Protein AF-A0A843LL62-F1 (afdb_monomer_lite)

pLDDT: mean 78.6, std 20.77, range [36.19, 97.06]

Secondary structure (DSSP, 8-state):
-------GGGGTT-----SSEEHHHHHHTT--GGGHHHHT--EETT-----HHHHHHHHHHHHHHHHHHHHHHHHHT---SSSSS---------

Radius of gyration: 26.96 Å; chains: 1; bounding box: 49×56×91 Å

Structure (mmCIF, N/CA/C/O backbone):
data_AF-A0A843LL62-F1
#
_entry.id   AF-A0A843LL62-F1
#
loop_
_atom_site.group_PDB
_atom_site.id
_atom_site.type_symbol
_atom_site.label_atom_id
_atom_site.label_alt_id
_atom_site.label_comp_id
_atom_site.label_asym_id
_atom_site.label_entity_id
_atom_site.labe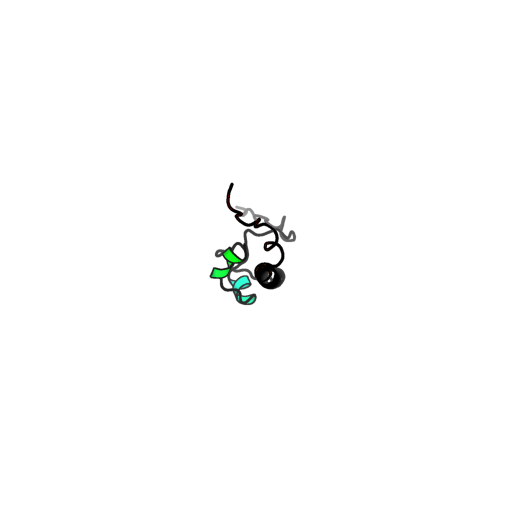l_seq_id
_atom_site.pdbx_PDB_ins_code
_atom_site.Cartn_x
_atom_site.Cartn_y
_atom_site.Cartn_z
_atom_site.occupancy
_atom_site.B_iso_or_equiv
_atom_site.auth_seq_id
_atom_site.auth_comp_id
_atom_site.auth_asym_id
_atom_site.auth_atom_id
_atom_site.pdbx_PDB_model_num
ATOM 1 N N . MET A 1 1 ? 19.109 -2.496 -45.026 1.00 50.94 1 MET A N 1
ATOM 2 C CA . MET A 1 1 ? 18.378 -1.624 -44.081 1.00 50.94 1 MET A CA 1
ATOM 3 C C . MET A 1 1 ? 18.712 -2.114 -42.681 1.00 50.94 1 MET A C 1
ATOM 5 O O . MET A 1 1 ? 18.332 -3.226 -42.347 1.00 50.94 1 MET A O 1
ATOM 9 N N . ASN A 1 2 ? 19.511 -1.366 -41.916 1.00 50.44 2 ASN A N 1
ATOM 10 C CA . ASN A 1 2 ? 19.952 -1.800 -40.586 1.00 50.44 2 ASN A CA 1
ATOM 11 C C . ASN A 1 2 ? 18.915 -1.356 -39.545 1.00 50.44 2 ASN A C 1
ATOM 13 O O . ASN A 1 2 ? 18.628 -0.155 -39.483 1.00 50.44 2 ASN A O 1
ATOM 17 N N . PRO A 1 3 ? 18.338 -2.262 -38.736 1.00 68.06 3 PRO A N 1
ATOM 18 C CA . PRO A 1 3 ? 17.436 -1.849 -37.673 1.00 68.06 3 PRO A CA 1
ATOM 19 C C . PRO A 1 3 ? 18.223 -1.029 -36.642 1.00 68.06 3 PRO A C 1
ATOM 21 O O . PRO A 1 3 ? 19.259 -1.466 -36.142 1.00 68.06 3 PRO A O 1
ATOM 24 N N . LYS A 1 4 ? 17.741 0.178 -36.320 1.00 61.31 4 LYS A N 1
ATOM 25 C CA . LYS A 1 4 ? 18.243 0.957 -35.179 1.00 61.31 4 LYS A CA 1
ATOM 26 C C . LYS A 1 4 ? 17.917 0.173 -33.908 1.00 61.31 4 LYS A C 1
ATOM 28 O O . LYS A 1 4 ? 16.788 0.218 -33.429 1.00 61.31 4 LYS A O 1
ATOM 33 N N . ILE A 1 5 ? 18.893 -0.556 -33.373 1.00 61.16 5 ILE A N 1
ATOM 34 C CA . ILE A 1 5 ? 18.789 -1.177 -32.052 1.00 61.16 5 ILE A CA 1
ATOM 35 C C . ILE A 1 5 ? 18.742 -0.028 -31.044 1.00 61.16 5 ILE A C 1
ATOM 37 O O . ILE A 1 5 ? 19.744 0.638 -30.786 1.00 61.16 5 ILE A O 1
ATOM 41 N N . LEU A 1 6 ? 17.548 0.259 -30.531 1.00 58.94 6 LEU A N 1
ATOM 42 C CA . LEU A 1 6 ? 17.310 1.303 -29.545 1.00 58.94 6 LEU A CA 1
ATOM 43 C C . LEU A 1 6 ? 17.858 0.810 -28.196 1.00 58.94 6 LEU A C 1
ATOM 45 O O . LEU A 1 6 ? 17.178 0.139 -27.424 1.00 58.94 6 LEU A O 1
ATOM 49 N N . THR A 1 7 ? 19.141 1.062 -27.948 1.00 56.53 7 THR A N 1
ATOM 50 C CA . THR A 1 7 ? 19.865 0.618 -26.751 1.00 56.53 7 THR A CA 1
ATOM 51 C C . THR A 1 7 ? 19.414 1.407 -25.518 1.00 56.53 7 THR A C 1
ATOM 53 O O . THR A 1 7 ? 20.062 2.344 -25.060 1.00 56.53 7 THR A O 1
ATOM 56 N N . HIS A 1 8 ? 18.296 0.997 -24.917 1.00 60.16 8 HIS A N 1
ATOM 57 C CA . HIS A 1 8 ? 17.787 1.540 -23.650 1.00 60.16 8 HIS A CA 1
ATOM 58 C C . HIS A 1 8 ? 18.558 1.060 -22.399 1.00 60.16 8 HIS A C 1
ATOM 60 O O . HIS A 1 8 ? 18.069 1.187 -21.279 1.00 60.16 8 HIS A O 1
ATOM 66 N N . PHE A 1 9 ? 19.786 0.551 -22.544 1.00 60.88 9 PHE A N 1
ATOM 67 C CA . PHE A 1 9 ? 20.582 0.006 -21.434 1.00 60.88 9 PHE A CA 1
ATOM 68 C C . PHE A 1 9 ? 21.173 1.062 -20.489 1.00 60.88 9 PHE A C 1
ATOM 70 O O . PHE A 1 9 ? 21.702 0.708 -19.439 1.00 60.88 9 PHE A O 1
ATOM 77 N N . LYS A 1 10 ? 21.071 2.360 -20.813 1.00 65.56 10 LYS A N 1
ATOM 78 C CA . LYS A 1 10 ? 21.724 3.439 -20.045 1.00 65.56 10 LYS A CA 1
ATOM 79 C C . LYS A 1 10 ? 21.300 3.536 -18.572 1.00 65.56 10 LYS A C 1
ATOM 81 O O . LYS A 1 10 ? 22.042 4.117 -17.795 1.00 65.56 10 LYS A O 1
ATOM 86 N N . ASN A 1 11 ? 20.152 2.971 -18.184 1.00 66.75 11 ASN A N 1
ATOM 87 C CA . ASN A 1 11 ? 19.620 3.065 -16.818 1.00 66.75 11 ASN A CA 1
ATOM 88 C C . ASN A 1 11 ? 19.197 1.714 -16.221 1.00 66.75 11 ASN A C 1
ATOM 90 O O . ASN A 1 11 ? 18.419 1.697 -15.272 1.00 66.75 11 ASN A O 1
ATOM 94 N N . LEU A 1 12 ? 19.673 0.588 -16.761 1.00 72.75 12 LEU A N 1
ATOM 95 C CA . LEU A 1 12 ? 19.206 -0.734 -16.326 1.00 72.75 12 LEU A CA 1
ATOM 96 C C . LEU A 1 12 ? 19.499 -1.015 -14.840 1.00 72.75 12 LEU A C 1
ATOM 98 O O . LEU A 1 12 ? 18.717 -1.681 -14.173 1.00 72.75 12 LEU A O 1
ATOM 102 N N . THR A 1 13 ? 20.597 -0.472 -14.315 1.00 75.88 13 THR A N 1
ATOM 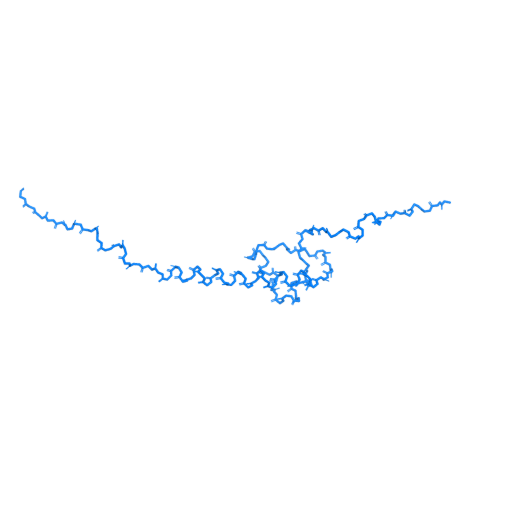103 C CA . THR A 1 13 ? 21.047 -0.673 -12.929 1.00 75.88 13 THR A CA 1
ATOM 104 C C . THR A 1 13 ? 20.615 0.434 -11.969 1.00 75.88 13 THR A C 1
ATOM 106 O O . THR A 1 13 ? 20.820 0.312 -10.763 1.00 75.88 13 THR A O 1
ATOM 109 N N . LYS A 1 14 ? 20.032 1.532 -12.468 1.00 82.31 14 LYS A N 1
ATOM 110 C CA . LYS A 1 14 ? 19.671 2.679 -11.632 1.00 82.31 14 LYS A CA 1
ATOM 111 C C . LYS A 1 14 ? 18.258 2.508 -11.081 1.00 82.31 14 LYS A C 1
ATOM 113 O O . LYS A 1 14 ? 17.279 2.688 -11.805 1.00 82.31 14 LYS A O 1
ATOM 118 N N . GLU A 1 15 ? 18.156 2.221 -9.786 1.00 81.00 15 GLU A N 1
ATOM 119 C CA . GLU A 1 15 ? 16.878 2.263 -9.074 1.00 81.00 15 GLU A CA 1
ATOM 120 C C . GLU A 1 15 ? 16.357 3.715 -9.037 1.00 81.00 15 GLU A C 1
ATOM 122 O O . GLU A 1 15 ? 17.098 4.666 -8.774 1.00 81.00 15 GLU A O 1
ATOM 127 N N . ARG A 1 16 ? 15.071 3.900 -9.350 1.00 82.94 16 ARG A N 1
ATOM 128 C CA . ARG A 1 16 ? 14.380 5.195 -9.297 1.00 82.94 16 ARG A CA 1
ATOM 129 C C . ARG A 1 16 ? 13.053 5.036 -8.582 1.00 82.94 16 ARG A C 1
ATOM 131 O O . ARG A 1 16 ? 12.415 3.990 -8.697 1.00 82.94 16 ARG A O 1
ATOM 138 N N . ASN A 1 17 ? 12.597 6.107 -7.944 1.00 84.12 17 ASN A N 1
ATOM 139 C CA . ASN A 1 17 ? 11.264 6.128 -7.362 1.00 84.12 17 ASN A CA 1
ATOM 140 C C . ASN A 1 17 ? 10.230 6.002 -8.491 1.00 84.12 17 ASN A C 1
ATOM 142 O O . ASN A 1 17 ? 10.248 6.759 -9.469 1.00 84.12 17 ASN A O 1
ATOM 146 N N . SER A 1 18 ? 9.367 4.993 -8.385 1.00 82.44 18 SER A N 1
ATOM 147 C CA . SER A 1 18 ? 8.243 4.796 -9.296 1.00 82.44 18 SER A CA 1
ATOM 148 C C . SER A 1 18 ? 7.109 5.777 -8.982 1.00 82.44 18 SER A C 1
ATOM 150 O O . SER A 1 18 ? 7.117 6.463 -7.961 1.00 82.44 18 SER A O 1
ATOM 152 N N . ARG A 1 19 ? 6.107 5.838 -9.870 1.00 89.81 19 ARG A N 1
ATOM 153 C CA . ARG A 1 19 ? 4.871 6.605 -9.643 1.00 89.81 19 ARG A CA 1
ATOM 154 C C . ARG A 1 19 ? 4.119 6.116 -8.399 1.00 89.81 19 ARG A C 1
ATOM 156 O O . ARG A 1 19 ? 3.572 6.929 -7.663 1.00 89.81 19 ARG A O 1
ATOM 163 N N . GLY A 1 20 ? 4.059 4.801 -8.203 1.00 93.50 20 GLY A N 1
ATOM 164 C CA . GLY A 1 20 ? 3.336 4.166 -7.106 1.00 93.50 20 GLY A CA 1
ATOM 165 C C . GLY A 1 20 ? 3.629 2.671 -6.997 1.00 93.50 20 GLY A C 1
ATOM 166 O O . GLY A 1 20 ? 4.487 2.140 -7.713 1.00 93.50 20 GLY A O 1
ATOM 167 N N . PHE A 1 21 ? 2.903 2.017 -6.091 1.00 95.56 21 PHE A N 1
ATOM 168 C CA . PHE A 1 21 ? 2.979 0.580 -5.815 1.00 95.56 21 PHE A CA 1
ATOM 169 C C . PHE A 1 21 ? 2.042 -0.209 -6.736 1.00 95.56 21 PHE A C 1
ATOM 171 O O . PHE A 1 21 ? 1.003 0.305 -7.138 1.00 95.56 21 PHE A O 1
ATOM 178 N N . SER A 1 22 ? 2.395 -1.446 -7.088 1.00 95.62 22 SER A N 1
ATOM 179 C CA . SER A 1 22 ? 1.581 -2.274 -7.991 1.00 95.62 22 SER A CA 1
ATOM 180 C C . SER A 1 22 ? 0.422 -2.964 -7.270 1.00 95.62 22 SER A C 1
ATOM 182 O O . SER A 1 22 ? 0.428 -3.130 -6.048 1.00 95.62 22 SER A O 1
ATOM 184 N N . LEU A 1 23 ? -0.566 -3.435 -8.039 1.00 95.94 23 LEU A N 1
ATOM 185 C CA . LEU A 1 23 ? -1.656 -4.267 -7.511 1.00 95.94 23 LEU A CA 1
ATOM 186 C C . LEU A 1 23 ? -1.132 -5.549 -6.841 1.00 95.94 23 LEU A C 1
ATOM 188 O O . LEU A 1 23 ? -1.653 -5.960 -5.802 1.00 95.94 23 LEU A O 1
ATOM 192 N N . GLY A 1 24 ? -0.084 -6.159 -7.406 1.00 96.00 24 GLY A N 1
ATOM 193 C CA . GLY A 1 24 ? 0.553 -7.351 -6.846 1.00 96.00 24 GLY A CA 1
ATOM 194 C C . GLY A 1 24 ? 1.232 -7.083 -5.501 1.00 96.00 24 GLY A C 1
ATOM 195 O O . GLY A 1 24 ? 1.030 -7.840 -4.555 1.00 96.00 24 GLY A O 1
ATOM 196 N N . GLU A 1 25 ? 1.936 -5.955 -5.367 1.00 96.62 25 GLU A N 1
ATOM 197 C CA . GLU A 1 25 ? 2.574 -5.562 -4.102 1.00 96.62 25 GLU A CA 1
ATOM 198 C C . GLU A 1 25 ? 1.543 -5.350 -2.980 1.00 96.62 25 GLU A C 1
ATOM 200 O O . GLU A 1 25 ? 1.749 -5.802 -1.853 1.00 96.62 25 GLU A O 1
ATOM 205 N N . PHE A 1 26 ? 0.399 -4.726 -3.284 1.00 96.12 26 PHE A N 1
ATOM 206 C CA . PHE A 1 26 ?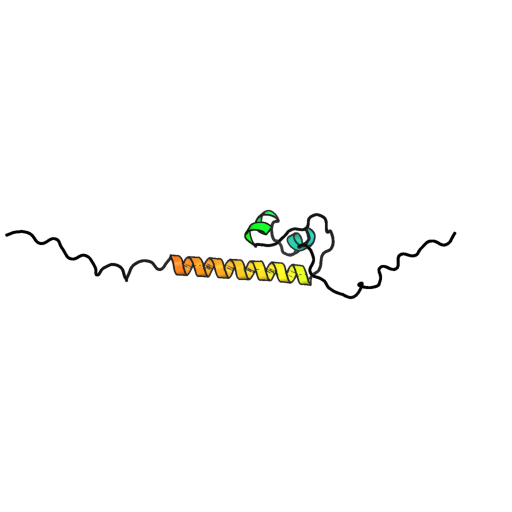 -0.711 -4.591 -2.330 1.00 96.12 26 PHE A CA 1
ATOM 207 C C . PHE A 1 26 ? -1.276 -5.951 -1.900 1.00 96.12 26 PHE A C 1
ATOM 209 O O . PHE A 1 26 ? -1.535 -6.176 -0.713 1.00 96.12 26 PHE A O 1
ATOM 216 N N . LYS A 1 27 ? -1.426 -6.878 -2.854 1.00 95.69 27 LYS A N 1
ATOM 217 C CA . LYS A 1 27 ? -1.924 -8.234 -2.599 1.00 95.69 27 LYS A CA 1
ATOM 218 C C . LYS A 1 27 ? -0.984 -9.015 -1.677 1.00 95.69 27 LYS A C 1
ATOM 220 O O . LYS A 1 27 ? -1.448 -9.602 -0.700 1.00 95.69 27 LYS A O 1
ATOM 225 N N . GLU A 1 28 ? 0.324 -8.971 -1.922 1.00 96.75 28 GLU A N 1
ATOM 226 C CA . GLU A 1 28 ? 1.329 -9.630 -1.073 1.00 96.75 28 GLU A CA 1
ATOM 227 C C . GLU A 1 28 ? 1.477 -8.980 0.306 1.00 96.75 28 GLU A C 1
ATOM 229 O O . GLU A 1 28 ? 1.689 -9.662 1.316 1.00 96.75 28 GLU A O 1
ATOM 234 N N . ALA A 1 29 ? 1.310 -7.658 0.382 1.00 95.62 29 ALA A N 1
ATOM 235 C CA . ALA A 1 29 ? 1.262 -6.935 1.647 1.00 95.62 29 ALA A CA 1
ATOM 236 C C . ALA A 1 29 ? -0.023 -7.214 2.451 1.00 95.62 29 ALA A C 1
ATOM 238 O O . ALA A 1 29 ? -0.098 -6.824 3.617 1.00 95.62 29 ALA A O 1
ATOM 239 N N . LYS A 1 30 ? -1.009 -7.912 1.864 1.00 95.81 30 LYS A N 1
ATOM 240 C CA . LYS A 1 30 ? -2.351 -8.146 2.425 1.00 95.81 30 LYS A CA 1
ATOM 241 C C . LYS A 1 30 ? -3.076 -6.836 2.762 1.00 95.81 30 LYS A C 1
ATOM 243 O O . LYS A 1 30 ? -3.795 -6.754 3.758 1.00 95.81 30 LYS A O 1
ATOM 248 N N . ILE A 1 31 ? -2.880 -5.810 1.933 1.00 94.06 31 ILE A N 1
ATOM 249 C CA . ILE A 1 31 ? -3.525 -4.502 2.070 1.00 94.06 31 ILE A CA 1
ATOM 250 C C . ILE A 1 31 ? -4.609 -4.391 0.991 1.00 94.06 31 ILE A C 1
ATOM 252 O O . ILE A 1 31 ? -4.299 -4.531 -0.194 1.00 94.06 31 ILE A O 1
ATOM 256 N N . PRO A 1 32 ? -5.878 -4.128 1.348 1.00 95.25 32 PRO A N 1
ATOM 257 C CA . PRO A 1 32 ? -6.911 -3.880 0.353 1.00 95.25 32 PRO A CA 1
ATOM 258 C C . PRO A 1 32 ? -6.639 -2.557 -0.374 1.00 95.25 32 PRO A C 1
ATOM 260 O O . PRO A 1 32 ? -6.266 -1.556 0.239 1.00 95.25 32 PRO A O 1
ATOM 263 N N . THR A 1 33 ? -6.879 -2.525 -1.682 1.00 93.31 33 THR A N 1
ATOM 264 C CA . THR A 1 33 ? -6.638 -1.343 -2.530 1.00 93.31 33 THR A CA 1
ATOM 265 C C . THR A 1 33 ? -7.437 -0.117 -2.088 1.00 93.31 33 THR A C 1
ATOM 267 O O . THR A 1 33 ? -6.963 1.008 -2.226 1.00 93.31 33 THR A O 1
ATOM 270 N N . SER A 1 34 ? -8.606 -0.315 -1.474 1.00 93.94 34 SER A N 1
ATOM 271 C CA . SER A 1 34 ? -9.419 0.759 -0.891 1.00 93.94 34 SER A CA 1
ATOM 272 C C . SER A 1 34 ? -8.694 1.545 0.208 1.00 93.94 34 SER A C 1
ATOM 274 O O . SER A 1 34 ? -8.975 2.726 0.400 1.00 93.94 34 SER A O 1
ATOM 276 N N . GLN A 1 35 ? -7.733 0.928 0.904 1.00 93.75 35 GLN A N 1
ATOM 277 C CA . GLN A 1 35 ? -6.947 1.586 1.949 1.00 93.75 35 GLN A CA 1
ATOM 278 C C . GLN A 1 35 ? -5.768 2.398 1.404 1.00 93.75 35 GLN A C 1
ATOM 280 O O . GLN A 1 35 ? -5.159 3.132 2.178 1.00 93.75 35 GLN A O 1
ATOM 285 N N . ALA A 1 36 ? -5.453 2.320 0.106 1.00 94.44 36 ALA A N 1
ATOM 286 C CA . ALA A 1 36 ? -4.308 3.018 -0.484 1.00 94.44 36 ALA A CA 1
ATOM 287 C C . ALA A 1 36 ? -4.336 4.527 -0.180 1.00 94.44 36 ALA A C 1
ATOM 289 O O . ALA A 1 36 ? -3.394 5.066 0.400 1.00 94.44 36 ALA A O 1
ATOM 290 N N . ASN A 1 37 ? -5.474 5.178 -0.447 1.00 93.31 37 ASN A N 1
ATOM 291 C CA . ASN A 1 37 ? -5.655 6.608 -0.192 1.00 93.31 37 ASN A CA 1
ATOM 292 C C . ASN A 1 37 ? -5.576 6.946 1.304 1.00 93.31 37 ASN A C 1
ATOM 294 O O . ASN A 1 37 ? -4.962 7.939 1.681 1.00 93.31 37 ASN A O 1
ATOM 298 N N . SER A 1 38 ? -6.143 6.104 2.175 1.00 92.06 38 SER A N 1
ATOM 299 C CA . SER A 1 38 ? -6.083 6.302 3.631 1.00 92.06 38 SER A CA 1
ATOM 300 C C . SER A 1 38 ? -4.673 6.140 4.204 1.00 92.06 38 SER A C 1
ATOM 302 O O . SER A 1 38 ? -4.357 6.728 5.237 1.00 92.06 38 SER A O 1
ATOM 304 N N . LEU A 1 39 ? -3.834 5.331 3.555 1.00 93.19 39 LEU A N 1
ATOM 305 C CA . LEU A 1 39 ? -2.422 5.166 3.897 1.00 93.19 39 LEU A CA 1
ATOM 306 C C . LEU A 1 39 ? -1.536 6.252 3.266 1.00 93.19 39 LEU A C 1
ATOM 308 O O . LEU A 1 39 ? -0.358 6.321 3.601 1.00 93.19 39 LEU A O 1
ATOM 312 N N . GLY A 1 40 ? -2.087 7.098 2.386 1.00 93.38 40 GLY A N 1
ATOM 313 C CA . GLY A 1 40 ? -1.333 8.117 1.653 1.00 93.38 40 GLY A CA 1
ATOM 314 C C . GLY A 1 40 ? -0.432 7.534 0.562 1.00 93.38 40 GLY A C 1
ATOM 315 O O . GLY A 1 40 ? 0.580 8.134 0.212 1.00 93.38 40 GLY A O 1
ATOM 316 N N . VAL A 1 41 ? -0.770 6.349 0.048 1.00 94.38 41 VAL A N 1
ATOM 317 C CA . VAL A 1 41 ? 0.043 5.610 -0.919 1.00 94.38 41 VAL A CA 1
ATOM 318 C C . VAL A 1 41 ? -0.633 5.608 -2.288 1.00 94.38 41 VAL A C 1
ATOM 320 O O . VAL A 1 41 ? -1.818 5.302 -2.404 1.00 94.38 41 VAL A O 1
ATOM 323 N N . ILE A 1 42 ? 0.133 5.906 -3.341 1.00 95.12 42 ILE A N 1
ATOM 324 C CA . ILE A 1 42 ? -0.357 5.868 -4.723 1.00 95.12 42 ILE A CA 1
ATOM 325 C C . ILE A 1 42 ? -0.352 4.422 -5.225 1.00 95.12 42 ILE A 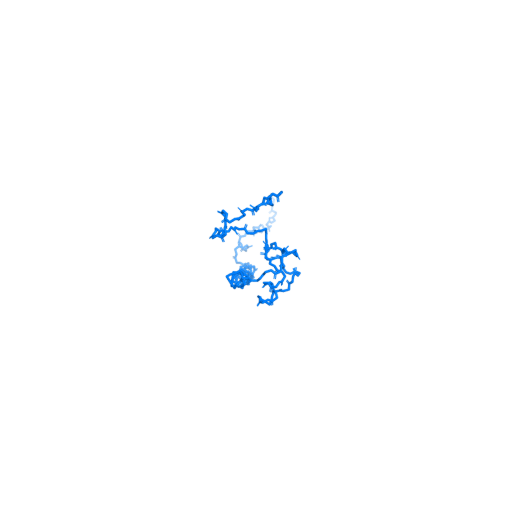C 1
ATOM 327 O O . ILE A 1 42 ? 0.690 3.762 -5.245 1.00 95.12 42 ILE A O 1
ATOM 331 N N . LEU A 1 43 ? -1.516 3.957 -5.677 1.00 95.00 43 LEU A N 1
ATOM 332 C CA . LEU A 1 43 ? -1.669 2.699 -6.400 1.00 95.00 43 LEU A CA 1
ATOM 333 C C . LEU A 1 43 ? -1.447 2.927 -7.902 1.00 95.00 43 LEU A C 1
ATOM 335 O O . LEU A 1 43 ? -2.109 3.760 -8.521 1.00 95.00 43 LEU A O 1
ATOM 339 N N . ASP A 1 44 ? -0.528 2.170 -8.490 1.00 94.56 44 ASP A N 1
ATOM 340 C CA . ASP A 1 44 ? -0.249 2.140 -9.922 1.00 94.56 44 ASP A CA 1
ATOM 341 C C . ASP A 1 44 ? -0.841 0.867 -10.537 1.00 94.56 44 ASP A C 1
ATOM 343 O O . ASP A 1 44 ? -0.265 -0.220 -10.465 1.00 94.56 44 ASP A O 1
ATOM 347 N N . THR A 1 45 ? -2.027 1.004 -11.131 1.00 93.31 45 THR A N 1
ATOM 348 C CA . THR A 1 45 ? -2.787 -0.113 -11.712 1.00 93.31 45 THR A CA 1
ATOM 349 C C . THR A 1 45 ? -2.228 -0.617 -13.036 1.00 93.31 45 THR A C 1
ATOM 351 O O . THR A 1 45 ? -2.638 -1.678 -13.487 1.00 93.31 45 THR A O 1
ATOM 354 N N . LYS A 1 46 ? -1.316 0.128 -13.672 1.00 93.44 46 LYS A N 1
ATOM 355 C CA . LYS A 1 46 ? -0.722 -0.252 -14.963 1.00 93.44 46 LYS A CA 1
ATOM 356 C C . LYS A 1 46 ? 0.517 -1.132 -14.808 1.00 93.44 46 LYS A C 1
ATOM 358 O O . LYS A 1 46 ? 1.067 -1.582 -15.808 1.00 93.44 46 LYS A O 1
ATOM 363 N N . ARG A 1 47 ? 1.012 -1.298 -13.579 1.00 91.12 47 ARG A N 1
ATOM 364 C CA . ARG A 1 47 ? 2.253 -2.009 -13.285 1.00 91.12 47 ARG A CA 1
ATOM 365 C C . ARG A 1 47 ? 1.948 -3.395 -12.736 1.00 91.12 47 ARG A C 1
ATOM 367 O O . ARG A 1 47 ? 1.324 -3.508 -11.687 1.00 91.12 47 ARG A O 1
ATOM 374 N N . ASP A 1 48 ? 2.503 -4.413 -13.384 1.00 90.88 48 ASP A N 1
ATOM 375 C CA . ASP A 1 48 ? 2.313 -5.819 -12.993 1.00 90.88 48 ASP A CA 1
ATOM 376 C C . ASP A 1 48 ? 3.502 -6.404 -12.212 1.00 90.88 48 ASP A C 1
ATOM 378 O O . ASP A 1 48 ? 3.432 -7.512 -11.687 1.00 90.88 48 ASP A O 1
ATOM 382 N N . THR A 1 49 ? 4.609 -5.665 -12.099 1.00 92.81 49 THR A N 1
ATOM 383 C CA . THR A 1 49 ? 5.813 -6.118 -11.387 1.00 92.81 49 THR A CA 1
ATOM 384 C C . THR A 1 49 ? 5.626 -6.091 -9.876 1.00 92.81 49 THR A C 1
ATOM 386 O O . THR A 1 49 ? 5.042 -5.142 -9.340 1.00 92.81 49 THR A O 1
ATOM 389 N N . VAL A 1 50 ? 6.228 -7.058 -9.186 1.00 94.81 50 VAL A N 1
ATOM 390 C CA . VAL A 1 50 ? 6.255 -7.119 -7.725 1.00 94.81 50 VAL A CA 1
ATOM 391 C C . VAL A 1 50 ? 7.694 -7.150 -7.234 1.00 94.81 50 VAL A C 1
ATOM 393 O O . VAL A 1 50 ? 8.500 -7.944 -7.710 1.00 94.81 50 VAL A O 1
ATOM 396 N N . TYR A 1 51 ? 8.010 -6.263 -6.291 1.00 93.69 51 TYR A N 1
ATOM 397 C CA . TYR A 1 51 ? 9.318 -6.201 -5.652 1.00 93.69 51 TYR A CA 1
ATOM 398 C C . TYR A 1 51 ? 9.174 -6.384 -4.145 1.00 93.69 51 TYR A C 1
ATOM 400 O O . TYR A 1 51 ? 8.479 -5.614 -3.480 1.00 93.69 51 TYR A O 1
ATOM 408 N N . GLU A 1 52 ? 9.901 -7.344 -3.582 1.00 95.31 52 GLU A N 1
ATOM 409 C CA . GLU A 1 52 ? 9.845 -7.670 -2.151 1.00 95.31 52 GLU A CA 1
ATOM 410 C C . GLU A 1 52 ? 10.176 -6.467 -1.254 1.00 95.31 52 GLU A C 1
ATOM 412 O O . GLU A 1 52 ? 9.512 -6.239 -0.240 1.00 95.31 52 GLU A O 1
ATOM 417 N N . LYS A 1 53 ? 11.146 -5.635 -1.669 1.00 94.31 53 LYS A N 1
ATOM 418 C CA . LYS A 1 53 ? 11.505 -4.382 -0.981 1.00 94.31 53 LYS A CA 1
ATOM 419 C C . LYS A 1 53 ? 10.284 -3.467 -0.796 1.00 94.31 53 LYS A C 1
ATOM 421 O O . LYS A 1 53 ? 10.090 -2.905 0.279 1.00 94.31 53 LYS A O 1
ATOM 426 N N . ASN A 1 54 ? 9.434 -3.354 -1.818 1.00 94.94 54 ASN A N 1
ATOM 427 C CA . ASN A 1 54 ? 8.235 -2.516 -1.782 1.00 94.94 54 ASN A CA 1
ATOM 428 C C . ASN A 1 54 ? 7.143 -3.128 -0.898 1.00 94.94 54 ASN A C 1
ATOM 430 O O . ASN A 1 54 ? 6.471 -2.412 -0.156 1.00 94.94 54 ASN A O 1
ATOM 434 N N . VAL A 1 55 ? 6.999 -4.454 -0.923 1.00 96.44 55 VAL A N 1
ATOM 435 C CA . VAL A 1 55 ? 6.059 -5.183 -0.059 1.00 96.44 55 VAL A CA 1
ATOM 436 C C . VAL A 1 55 ? 6.413 -5.001 1.418 1.00 96.44 55 VAL A C 1
ATOM 438 O O . VAL A 1 55 ? 5.524 -4.776 2.242 1.00 96.44 55 VAL A O 1
ATOM 441 N N . ALA A 1 56 ? 7.701 -5.060 1.767 1.00 97.06 56 ALA A N 1
ATOM 442 C CA . ALA A 1 56 ? 8.170 -4.775 3.122 1.00 97.06 56 ALA A CA 1
ATOM 443 C C . ALA A 1 56 ? 7.832 -3.333 3.540 1.00 97.06 56 ALA A C 1
ATOM 445 O O . ALA A 1 56 ? 7.239 -3.115 4.596 1.00 97.06 56 ALA A O 1
ATOM 446 N N . LEU A 1 57 ? 8.093 -2.367 2.655 1.00 95.94 57 LEU A N 1
ATOM 447 C CA . LEU A 1 57 ? 7.784 -0.950 2.867 1.00 95.94 57 LEU A CA 1
ATOM 448 C C . LEU A 1 57 ? 6.289 -0.711 3.141 1.00 95.94 57 LEU A C 1
ATOM 450 O O . LEU A 1 57 ? 5.934 -0.008 4.087 1.00 95.94 57 LEU A O 1
ATOM 454 N N . LEU A 1 58 ? 5.402 -1.344 2.366 1.00 96.19 58 LEU A N 1
ATOM 455 C CA . LEU A 1 58 ? 3.951 -1.280 2.577 1.00 96.19 58 LEU A CA 1
ATOM 456 C C . LEU A 1 58 ? 3.535 -1.822 3.952 1.00 96.19 58 LEU A C 1
ATOM 458 O O . LEU A 1 58 ? 2.705 -1.214 4.636 1.00 96.19 58 LEU A O 1
ATOM 462 N N . LYS A 1 59 ? 4.120 -2.945 4.386 1.00 96.38 59 LYS A N 1
ATOM 463 C CA . LYS A 1 59 ? 3.847 -3.531 5.709 1.00 96.38 59 LYS A CA 1
ATOM 464 C C . LYS A 1 59 ? 4.286 -2.600 6.838 1.00 96.38 59 LYS A C 1
ATOM 466 O O . LYS A 1 59 ? 3.561 -2.458 7.824 1.00 96.38 59 LYS A O 1
ATOM 471 N N . ASP A 1 60 ? 5.429 -1.941 6.690 1.00 96.56 60 ASP A N 1
ATOM 472 C CA . ASP A 1 60 ? 5.937 -1.005 7.693 1.00 96.56 60 ASP A CA 1
ATOM 473 C C . ASP A 1 60 ? 5.092 0.268 7.774 1.00 96.56 60 ASP A C 1
ATOM 475 O O . ASP A 1 60 ? 4.773 0.725 8.874 1.00 96.56 60 ASP A O 1
ATOM 479 N N . ILE A 1 61 ? 4.646 0.801 6.631 1.00 95.44 61 ILE A N 1
ATOM 480 C CA . ILE A 1 61 ? 3.685 1.912 6.588 1.00 95.44 61 ILE A CA 1
ATOM 481 C C . ILE A 1 61 ? 2.406 1.530 7.339 1.00 95.44 61 ILE A C 1
ATOM 483 O O . ILE A 1 61 ? 1.921 2.305 8.164 1.00 95.44 61 ILE A O 1
ATOM 487 N N . LEU A 1 62 ? 1.877 0.323 7.110 1.00 94.69 62 LEU A N 1
ATOM 488 C CA . LEU A 1 62 ? 0.669 -0.149 7.785 1.00 94.69 62 LEU A CA 1
ATOM 489 C C . LEU A 1 62 ? 0.849 -0.230 9.310 1.00 94.69 62 LEU A C 1
ATOM 491 O O . LEU A 1 62 ? -0.053 0.173 10.047 1.00 94.69 62 LEU A O 1
ATOM 495 N N . LYS A 1 63 ? 1.995 -0.733 9.791 1.00 95.62 63 LYS A N 1
ATOM 496 C CA . LYS A 1 63 ? 2.314 -0.798 11.229 1.00 95.62 63 LYS A CA 1
ATOM 497 C C . LYS A 1 63 ? 2.364 0.595 11.854 1.00 95.62 63 LYS A C 1
ATOM 499 O O . LYS A 1 63 ? 1.612 0.860 12.788 1.00 95.62 63 LYS A O 1
ATOM 504 N N . LYS A 1 64 ? 3.141 1.509 11.265 1.00 94.94 64 LYS A N 1
ATOM 505 C CA . LYS A 1 64 ? 3.257 2.901 11.732 1.00 94.94 64 LYS A CA 1
ATOM 506 C C . LYS A 1 64 ? 1.902 3.608 11.767 1.00 94.94 64 LYS A C 1
ATOM 508 O O . LYS A 1 64 ? 1.603 4.349 12.697 1.00 94.94 64 LYS A O 1
ATOM 513 N N . ASN A 1 65 ? 1.047 3.353 10.775 1.00 93.75 65 ASN A N 1
ATOM 514 C CA . ASN A 1 65 ? -0.292 3.936 10.727 1.00 93.75 65 ASN A CA 1
ATOM 515 C C . ASN A 1 65 ? -1.186 3.418 11.873 1.00 93.75 65 ASN A C 1
ATOM 517 O O . ASN A 1 65 ? -1.953 4.186 12.451 1.00 93.75 65 ASN A O 1
ATOM 521 N N . LYS A 1 66 ? -1.070 2.135 12.246 1.00 93.44 66 LYS A N 1
ATOM 522 C CA . LYS A 1 66 ? -1.775 1.567 13.410 1.00 93.44 66 LYS A CA 1
ATOM 523 C C . LYS A 1 66 ? -1.273 2.167 14.722 1.00 93.44 66 LYS A C 1
ATOM 525 O O . LYS A 1 66 ? -2.092 2.602 15.522 1.00 93.44 66 LYS A O 1
ATOM 530 N N . GLU A 1 67 ? 0.040 2.248 14.910 1.00 93.69 67 GLU A N 1
ATOM 531 C CA . GLU A 1 67 ? 0.653 2.848 16.104 1.00 93.69 67 GLU A CA 1
ATOM 532 C C . GLU A 1 67 ? 0.218 4.307 16.286 1.00 93.69 67 GLU A C 1
ATOM 534 O O . GLU A 1 67 ? -0.262 4.684 17.354 1.00 93.69 67 GLU A O 1
ATOM 539 N N . ALA A 1 68 ? 0.265 5.104 15.215 1.00 91.50 68 ALA A N 1
ATOM 540 C CA . ALA A 1 68 ? -0.192 6.491 15.239 1.00 91.50 68 ALA A CA 1
ATOM 541 C C . ALA A 1 68 ? -1.692 6.614 15.567 1.00 91.50 68 ALA A C 1
ATOM 543 O O . ALA A 1 68 ? -2.109 7.551 16.247 1.00 91.50 68 ALA A O 1
ATOM 544 N N . LYS A 1 69 ? -2.529 5.675 15.102 1.00 91.06 69 LYS A N 1
ATOM 545 C CA . LYS A 1 69 ? -3.957 5.644 15.462 1.00 91.06 69 LYS A CA 1
ATOM 546 C C . LYS A 1 69 ? -4.168 5.342 16.941 1.00 91.06 69 LYS A C 1
ATOM 548 O O . LYS A 1 69 ? -5.034 5.965 17.548 1.00 91.06 69 LYS A O 1
ATOM 553 N N . GLU A 1 70 ? -3.409 4.414 17.515 1.00 91.12 70 GLU A N 1
ATOM 554 C CA . GLU A 1 70 ? -3.510 4.091 18.942 1.00 91.12 70 GLU A CA 1
ATOM 555 C C . GLU A 1 70 ? -3.033 5.252 19.825 1.00 91.12 70 GLU A C 1
ATOM 557 O O . GLU A 1 70 ? -3.733 5.613 20.769 1.00 91.12 70 GLU A O 1
ATOM 562 N N . GLN A 1 71 ? -1.934 5.921 19.460 1.00 90.44 71 GLN A N 1
ATOM 563 C CA . GLN A 1 71 ? -1.454 7.127 20.152 1.00 90.44 71 GLN A CA 1
ATOM 564 C C . GLN A 1 71 ? -2.500 8.255 20.148 1.00 90.44 71 GLN A C 1
ATOM 566 O O . GLN A 1 71 ? -2.810 8.835 21.185 1.00 90.44 71 GLN A O 1
ATOM 571 N N . ARG A 1 72 ? -3.148 8.513 19.004 1.00 87.19 72 ARG A N 1
ATOM 572 C CA . ARG A 1 72 ? -4.224 9.519 18.927 1.00 87.19 72 ARG A CA 1
ATOM 573 C C . ARG A 1 72 ? -5.427 9.170 19.806 1.00 87.19 72 ARG A C 1
ATOM 575 O O . ARG A 1 72 ? -6.072 10.063 20.350 1.00 87.19 72 ARG A O 1
ATOM 582 N N . LYS A 1 73 ? -5.757 7.881 19.950 1.00 81.25 73 LYS A N 1
ATOM 583 C CA . LYS A 1 73 ? -6.870 7.432 20.806 1.00 81.25 73 LYS A CA 1
ATOM 584 C C . LYS A 1 73 ? -6.557 7.601 22.291 1.00 81.25 73 LYS A C 1
ATOM 586 O O . LYS A 1 73 ? -7.457 7.962 23.047 1.00 81.25 73 LYS A O 1
ATOM 591 N N . THR A 1 74 ? -5.327 7.323 22.722 1.00 76.50 74 THR A N 1
ATOM 592 C CA . THR A 1 74 ? -4.922 7.492 24.127 1.00 76.50 74 THR A CA 1
ATOM 593 C C . THR A 1 74 ? -4.837 8.964 24.517 1.00 76.50 74 THR A C 1
ATOM 595 O O . THR A 1 74 ? -5.286 9.322 25.604 1.00 76.50 74 THR A O 1
ATOM 598 N N . GLU A 1 75 ? -4.367 9.830 23.619 1.00 71.88 75 GLU A N 1
ATOM 599 C CA . GLU A 1 75 ? -4.386 11.286 23.812 1.00 71.88 75 GLU A CA 1
ATOM 600 C C . GLU A 1 75 ? -5.818 11.837 23.883 1.00 71.88 75 GLU A C 1
ATOM 602 O O . GLU A 1 75 ? -6.145 12.590 24.796 1.00 71.88 75 GLU A O 1
ATOM 607 N N . ALA A 1 76 ? -6.714 11.393 22.994 1.00 69.06 76 ALA A N 1
ATOM 608 C CA . ALA A 1 76 ? -8.115 11.821 22.999 1.00 69.06 76 ALA A CA 1
ATOM 609 C C . ALA A 1 76 ? -8.908 11.344 24.234 1.00 69.06 76 ALA A C 1
ATOM 611 O O . ALA A 1 76 ? -9.878 11.988 24.633 1.00 69.06 76 ALA A O 1
ATOM 612 N N . LYS A 1 77 ? -8.501 10.230 24.864 1.00 59.50 77 LYS A N 1
ATOM 613 C CA . LYS A 1 77 ? -9.086 9.717 26.118 1.00 59.50 77 LYS A CA 1
ATOM 614 C C . LYS A 1 77 ? -8.578 10.416 27.384 1.00 59.50 77 LYS A C 1
ATOM 616 O O . LYS A 1 77 ? -9.090 10.112 28.458 1.00 59.50 77 LYS A O 1
ATOM 621 N N . LYS A 1 78 ? -7.667 11.390 27.283 1.00 53.28 78 LYS A N 1
ATOM 622 C CA . LYS A 1 78 ? -7.373 12.325 28.379 1.00 53.28 78 LYS A CA 1
ATOM 623 C C . LYS A 1 78 ? -8.200 13.617 28.250 1.00 53.28 78 LYS A C 1
ATOM 625 O O . LYS A 1 78 ? -7.669 14.615 27.766 1.00 53.28 78 LYS A O 1
ATOM 630 N N . PRO A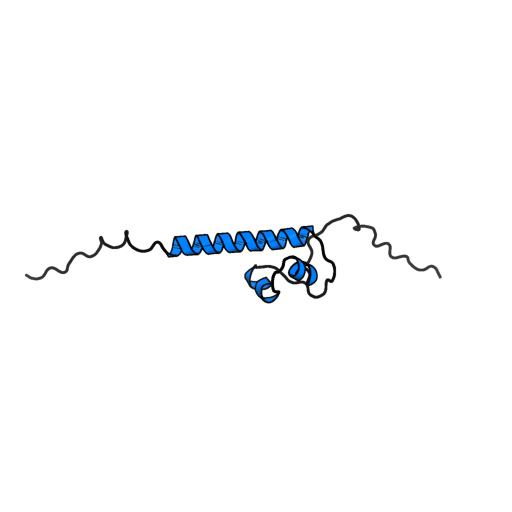 1 79 ? -9.469 13.671 28.702 1.00 53.00 79 PRO A N 1
ATOM 631 C CA . PRO A 1 79 ? -10.077 14.970 28.976 1.00 53.00 79 PRO A CA 1
ATOM 632 C C . PRO A 1 79 ? -10.551 15.116 30.439 1.00 53.00 79 PRO A C 1
ATOM 634 O O . PRO A 1 79 ? -11.302 14.275 30.922 1.00 53.00 79 PRO A O 1
ATOM 637 N N . LYS A 1 80 ? -10.223 16.279 31.046 1.00 46.09 80 LYS A N 1
ATOM 638 C CA . LYS A 1 80 ? -10.893 16.982 32.181 1.00 46.09 80 LYS A CA 1
ATOM 639 C C . LYS A 1 80 ? -10.294 16.913 33.610 1.00 46.09 80 LYS A C 1
ATOM 641 O O . LYS A 1 80 ? -11.007 16.555 34.532 1.00 46.09 80 LYS A O 1
ATOM 646 N N . GLU A 1 81 ? -9.080 17.423 33.843 1.00 45.47 81 GLU A N 1
ATOM 647 C CA . GLU A 1 81 ? -8.700 17.902 35.202 1.00 45.47 81 GLU A CA 1
ATOM 648 C C . GLU A 1 81 ? -8.202 19.363 35.239 1.00 45.47 81 GLU A C 1
ATOM 650 O O . GLU A 1 81 ? -8.042 19.945 36.301 1.00 45.47 81 GLU A O 1
ATOM 655 N N . ALA A 1 82 ? -8.055 20.031 34.087 1.00 45.12 82 ALA A N 1
ATOM 656 C CA . ALA A 1 82 ? -7.565 21.418 34.027 1.00 45.12 82 ALA A CA 1
ATOM 657 C C . ALA A 1 82 ? -8.640 22.478 33.683 1.00 45.12 82 ALA A C 1
ATOM 659 O O . ALA A 1 82 ? -8.299 23.577 33.255 1.00 45.12 82 ALA A O 1
ATOM 660 N N . LYS A 1 83 ? -9.944 22.179 33.818 1.00 40.00 83 LYS A N 1
ATOM 661 C CA . LYS A 1 83 ? -11.031 23.154 33.545 1.00 40.00 83 LYS A CA 1
ATOM 662 C C . LYS A 1 83 ? -12.054 23.325 34.679 1.00 40.00 83 LYS A C 1
ATOM 664 O O . LYS A 1 83 ? -13.151 23.813 34.425 1.00 40.00 83 LYS A O 1
ATOM 669 N N . GLU A 1 84 ? -11.698 22.994 35.919 1.00 44.78 84 GLU A N 1
ATOM 670 C CA . GLU A 1 84 ? -12.559 23.213 37.095 1.00 44.78 84 GLU A CA 1
ATOM 671 C C . GLU A 1 84 ? -11.916 24.148 38.134 1.00 44.78 84 GLU A C 1
ATOM 673 O O . GLU A 1 84 ? -11.958 23.889 39.321 1.00 44.78 84 GLU A O 1
ATOM 678 N N . GLN A 1 85 ? -11.299 25.254 37.707 1.00 38.38 85 GLN A N 1
ATOM 679 C CA . GLN A 1 85 ? -10.972 26.382 38.599 1.00 38.38 85 GLN A CA 1
ATOM 680 C C . GLN A 1 85 ? -11.086 27.716 37.845 1.00 38.38 85 GLN A C 1
ATOM 682 O O . GLN A 1 85 ? -10.124 28.462 37.726 1.00 38.38 85 GLN A O 1
ATOM 687 N N . ALA A 1 86 ? -12.247 28.003 37.250 1.00 41.00 86 ALA A N 1
ATOM 688 C CA . ALA A 1 86 ? -12.567 29.349 36.752 1.00 41.00 86 ALA A CA 1
ATOM 689 C C . ALA A 1 86 ? -14.080 29.524 36.538 1.00 41.00 86 ALA A C 1
ATOM 691 O O . ALA A 1 86 ? -14.551 29.812 35.439 1.00 41.00 86 ALA A O 1
ATOM 692 N N . LYS A 1 87 ? -14.867 29.336 37.596 1.00 36.19 87 LYS A N 1
ATOM 693 C CA . LYS A 1 87 ? -16.169 29.999 37.721 1.00 36.19 87 LYS A CA 1
ATOM 694 C C . LYS A 1 87 ? -16.176 30.742 39.057 1.00 36.19 87 LYS A C 1
ATOM 696 O O . LYS A 1 87 ? -16.445 30.100 40.066 1.00 36.19 87 LYS A O 1
ATOM 701 N N . PRO A 1 88 ? -15.910 32.058 39.104 1.00 42.81 88 PRO A N 1
ATOM 702 C CA . PRO A 1 88 ? -16.413 32.854 40.206 1.00 42.81 88 PRO A CA 1
ATOM 703 C C . PRO A 1 88 ? -17.918 33.045 39.981 1.00 42.81 88 PRO A C 1
ATOM 705 O O . PRO A 1 88 ? -18.374 33.765 39.095 1.00 42.81 88 PRO A O 1
ATOM 708 N N . GLU A 1 89 ? -18.661 32.195 40.681 1.00 40.88 89 GLU A N 1
ATOM 709 C CA . GLU A 1 89 ? -19.791 32.546 41.540 1.00 40.88 89 GLU A CA 1
ATOM 710 C C . GLU A 1 89 ? -20.433 33.925 41.302 1.00 40.88 89 GLU A C 1
ATOM 712 O O . GLU A 1 89 ? -19.842 34.978 41.532 1.00 40.88 89 GLU A O 1
ATOM 717 N N . LYS A 1 90 ? -21.708 33.900 40.897 1.00 38.81 90 LYS A N 1
ATOM 718 C CA . LYS A 1 90 ? -22.623 35.018 41.122 1.00 38.81 90 LYS A CA 1
ATOM 719 C C . LYS A 1 90 ? -22.747 35.221 42.634 1.00 38.81 90 LYS A C 1
ATOM 721 O O . LYS A 1 90 ? -23.292 34.345 43.299 1.00 38.81 90 LYS A O 1
ATOM 726 N N . THR A 1 91 ? -22.355 36.383 43.140 1.00 39.72 91 THR A N 1
ATOM 727 C CA . THR A 1 91 ? -22.873 36.908 44.407 1.00 39.72 91 THR A CA 1
ATOM 728 C C . THR A 1 91 ? -23.669 38.183 44.178 1.00 39.72 91 THR A C 1
ATOM 730 O O . THR A 1 91 ? -23.368 39.030 43.340 1.00 39.72 91 THR A O 1
ATOM 733 N N . GLU A 1 92 ? -24.780 38.207 44.895 1.00 41.34 92 GLU A N 1
ATOM 734 C CA . GLU A 1 92 ? -25.886 39.141 44.852 1.00 41.34 92 GLU A CA 1
ATOM 735 C C . GLU A 1 92 ? -25.606 40.453 45.617 1.00 41.34 92 GLU A C 1
ATOM 737 O O . GLU A 1 92 ? -24.863 40.452 46.591 1.00 41.34 92 GLU A O 1
ATOM 742 N N . LYS A 1 93 ? -26.344 41.509 45.229 1.00 38.06 93 LYS A N 1
ATOM 743 C CA . LYS A 1 93 ? -26.926 42.595 46.057 1.00 38.06 93 LYS A CA 1
ATOM 744 C C . LYS A 1 93 ? -26.000 43.448 46.952 1.00 38.06 93 LYS A C 1
ATOM 746 O O . LYS A 1 93 ? -25.640 43.034 48.050 1.00 38.06 93 LYS A O 1
ATOM 751 N N . LYS A 1 94 ? -25.895 44.742 46.624 1.00 38.09 94 LYS A N 1
ATOM 752 C CA . LYS A 1 94 ? -26.585 45.837 47.343 1.00 38.09 94 LYS A CA 1
ATOM 753 C C . LYS A 1 94 ? -26.515 47.143 46.560 1.00 38.09 94 LYS A C 1
ATOM 755 O O . LYS A 1 94 ? -25.462 47.380 45.935 1.00 38.09 94 LYS A O 1
#

Sequence (94 aa):
MNPKILTHFKNLTKERNSRGFSLGEFKEAKIPTSQANSLGVILDTKRDTVYEKNVALLKDILKKNKEAKEQRKTEAKKPKEAKEQAKPEKTEKK

Foldseek 3Di:
DDDPPPPPVPCVPPDDDDPFDEPVLCVLLVHDPVCCVV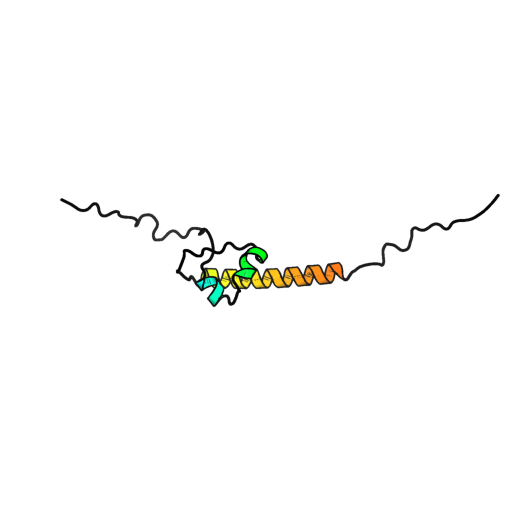LVTDYDDVDPDYDPVSSVVSNVSVVVVVVVVVVVVVVVVDDDDPPPPDDPDDDDDD